Protein AF-B6IPW2-F1 (afdb_monomer_lite)

Organism: Rhodospirillum centenum (strain ATCC 51521 / SW) (NCBI:txid414684)

Structure (mmCIF, N/CA/C/O backbone):
data_AF-B6IPW2-F1
#
_entry.id   AF-B6IPW2-F1
#
loop_
_atom_site.group_PDB
_atom_site.id
_atom_site.type_symbol
_atom_site.label_atom_id
_atom_site.label_alt_id
_atom_site.label_comp_id
_atom_site.label_asym_id
_atom_site.label_entity_id
_atom_site.label_seq_id
_atom_site.pdbx_PDB_ins_code
_atom_site.Cartn_x
_atom_site.Cartn_y
_atom_site.Cartn_z
_atom_site.occupancy
_atom_site.B_iso_or_equiv
_atom_site.auth_seq_id
_atom_site.auth_comp_id
_atom_site.auth_asym_id
_atom_site.auth_atom_id
_atom_site.pdbx_PDB_model_num
ATOM 1 N N . MET A 1 1 ? 51.005 30.624 -54.542 1.00 41.66 1 MET A N 1
ATOM 2 C CA . MET A 1 1 ? 50.511 29.534 -53.667 1.00 41.66 1 MET A CA 1
ATOM 3 C C . MET A 1 1 ? 50.196 30.157 -52.314 1.00 41.66 1 MET A C 1
ATOM 5 O O . MET A 1 1 ? 51.091 30.791 -51.790 1.00 41.66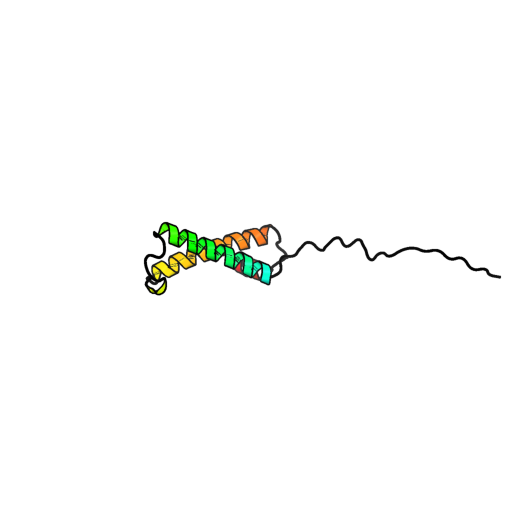 1 MET A O 1
ATOM 9 N N . ALA A 1 2 ? 49.006 30.121 -51.718 1.00 40.69 2 ALA A N 1
ATOM 10 C CA . ALA A 1 2 ? 47.746 29.440 -52.009 1.00 40.69 2 ALA A CA 1
ATOM 11 C C . ALA A 1 2 ? 46.576 30.278 -51.431 1.00 40.69 2 ALA A C 1
ATOM 13 O O . ALA A 1 2 ? 46.780 31.093 -50.533 1.00 40.69 2 ALA A O 1
ATOM 14 N N . GLN A 1 3 ? 45.382 30.108 -52.004 1.00 41.91 3 GLN A N 1
ATOM 15 C CA . GLN A 1 3 ? 44.158 30.888 -51.774 1.00 41.91 3 GLN A CA 1
ATOM 16 C C . GLN A 1 3 ? 43.242 30.254 -50.701 1.00 41.91 3 GLN A C 1
ATOM 18 O O . GLN A 1 3 ? 43.339 29.060 -50.429 1.00 41.91 3 GLN A O 1
ATOM 23 N N . ARG A 1 4 ? 42.337 31.071 -50.135 1.00 52.53 4 ARG A N 1
ATOM 24 C CA . ARG A 1 4 ? 41.212 30.717 -49.234 1.00 52.53 4 ARG A CA 1
ATOM 25 C C . ARG A 1 4 ? 40.139 29.852 -49.917 1.00 52.53 4 ARG A C 1
ATOM 27 O O . ARG A 1 4 ? 39.837 30.177 -51.055 1.00 52.53 4 ARG A O 1
ATOM 34 N N . LEU A 1 5 ? 39.471 28.956 -49.167 1.00 48.84 5 LEU A N 1
ATOM 35 C CA . LEU A 1 5 ? 38.033 28.547 -49.200 1.00 48.84 5 LEU A CA 1
ATOM 36 C C . LEU A 1 5 ? 37.774 27.755 -47.883 1.00 48.84 5 LEU A C 1
ATOM 38 O O . LEU A 1 5 ? 38.506 26.808 -47.629 1.00 48.84 5 LEU A O 1
ATOM 42 N N . THR A 1 6 ? 37.024 28.198 -46.863 1.00 51.53 6 THR A N 1
ATOM 43 C CA . THR A 1 6 ? 35.553 28.306 -46.666 1.00 51.53 6 THR A CA 1
ATOM 44 C C . THR A 1 6 ? 34.758 27.006 -46.892 1.00 51.53 6 THR A C 1
ATOM 46 O O . THR A 1 6 ? 34.785 26.471 -47.994 1.00 51.53 6 THR A O 1
ATOM 49 N N . GLY A 1 7 ? 33.990 26.577 -45.874 1.00 43.56 7 GLY A N 1
ATOM 50 C CA . GLY A 1 7 ? 32.918 25.559 -45.942 1.00 43.56 7 GLY A CA 1
ATOM 51 C C . GLY A 1 7 ? 33.064 24.472 -44.864 1.00 43.56 7 GLY A C 1
ATOM 52 O O . GLY A 1 7 ? 33.883 23.576 -45.006 1.00 43.56 7 GLY A O 1
ATOM 53 N N . GLU A 1 8 ? 32.476 24.627 -43.675 1.00 46.94 8 GLU A N 1
ATOM 54 C CA . GLU A 1 8 ? 31.133 24.123 -43.312 1.00 46.94 8 GLU A CA 1
ATOM 55 C C . GLU A 1 8 ? 30.981 22.591 -43.321 1.00 46.94 8 GLU A C 1
ATOM 57 O O . GLU A 1 8 ? 30.960 21.964 -44.377 1.00 46.94 8 GLU A O 1
ATOM 62 N N . ARG A 1 9 ? 30.804 22.026 -42.118 1.00 50.25 9 ARG A N 1
ATOM 63 C CA . ARG A 1 9 ? 29.971 20.865 -41.722 1.00 50.25 9 ARG A CA 1
ATOM 64 C C . ARG A 1 9 ? 30.432 20.504 -40.309 1.00 50.25 9 ARG A C 1
ATOM 66 O O . ARG A 1 9 ? 31.586 20.169 -40.113 1.00 50.25 9 ARG A O 1
ATOM 73 N N . GLY A 1 10 ? 29.653 20.626 -39.254 1.00 44.19 10 GLY A N 1
ATOM 74 C CA . GLY A 1 10 ? 28.217 20.477 -39.143 1.00 44.19 10 GLY A CA 1
ATOM 75 C C . GLY A 1 10 ? 28.040 19.731 -37.830 1.00 44.19 10 GLY A C 1
ATOM 76 O O . GLY A 1 10 ? 28.264 18.529 -37.784 1.00 44.19 10 GLY A O 1
ATOM 77 N N . ARG A 1 11 ? 27.795 20.505 -36.771 1.00 47.75 11 ARG A N 1
ATOM 78 C CA . ARG A 1 11 ? 27.073 20.152 -35.544 1.00 47.75 11 ARG A CA 1
ATOM 79 C C . ARG A 1 11 ? 26.572 18.698 -35.538 1.00 47.75 11 ARG A C 1
ATOM 81 O O . ARG A 1 11 ? 25.534 18.409 -36.121 1.00 47.75 11 ARG A O 1
ATOM 88 N N . ALA A 1 12 ? 27.317 17.807 -34.892 1.00 46.41 12 ALA A N 1
ATOM 89 C CA . ALA A 1 12 ? 26.875 16.446 -34.586 1.00 46.41 12 ALA A CA 1
ATOM 90 C C . ALA A 1 12 ? 26.403 16.342 -33.123 1.00 46.41 12 ALA A C 1
ATOM 92 O O . ALA A 1 12 ? 26.530 15.290 -32.509 1.00 46.41 12 ALA A O 1
ATOM 93 N N . ASP A 1 13 ? 25.885 17.446 -32.573 1.00 48.25 13 ASP A N 1
ATOM 94 C CA . ASP A 1 13 ? 25.421 17.523 -31.183 1.00 48.25 13 ASP A CA 1
ATOM 95 C C . ASP A 1 13 ? 23.898 17.346 -31.036 1.00 48.25 13 ASP A C 1
ATOM 97 O O . ASP A 1 13 ? 23.398 17.384 -29.921 1.00 48.25 13 ASP A O 1
ATOM 101 N N . ASP A 1 14 ? 23.146 17.107 -32.117 1.00 53.06 14 ASP A N 1
ATOM 102 C CA . ASP A 1 14 ? 21.675 17.191 -32.088 1.00 53.06 14 ASP A CA 1
ATOM 103 C C . ASP A 1 14 ? 20.954 15.949 -32.669 1.00 53.06 14 ASP A C 1
ATOM 105 O O . ASP A 1 14 ? 20.063 16.094 -33.501 1.00 53.06 14 ASP A O 1
ATOM 109 N N . ASP A 1 15 ? 21.299 14.721 -32.247 1.00 48.00 15 ASP A N 1
ATOM 110 C CA . ASP A 1 15 ? 20.380 13.565 -32.423 1.00 48.00 15 ASP A CA 1
ATOM 111 C C . ASP A 1 15 ? 20.404 12.534 -31.279 1.00 48.00 15 ASP A C 1
ATOM 113 O O . ASP A 1 15 ? 20.037 11.370 -31.436 1.00 48.00 15 ASP A O 1
ATOM 117 N N . ALA A 1 16 ? 20.784 12.956 -30.072 1.00 52.16 16 ALA A N 1
ATOM 118 C CA . ALA A 1 16 ? 20.288 12.264 -28.890 1.00 52.16 16 ALA A CA 1
ATOM 119 C C . ALA A 1 16 ? 18.871 12.794 -28.639 1.00 52.16 16 ALA A C 1
ATOM 121 O O . ALA A 1 16 ? 18.679 13.754 -27.891 1.00 52.16 16 ALA A O 1
ATOM 122 N N . GLY A 1 17 ? 17.874 12.193 -29.303 1.00 49.66 17 GLY A N 1
ATOM 123 C CA . GLY A 1 17 ? 16.475 12.335 -28.893 1.00 49.66 17 GLY A CA 1
ATOM 124 C C . GLY A 1 17 ? 16.368 12.181 -27.370 1.00 49.66 17 GLY A C 1
ATOM 125 O O . GLY A 1 17 ? 17.210 11.485 -26.789 1.00 49.66 17 GLY A O 1
ATOM 126 N N . PRO A 1 18 ? 15.407 12.860 -26.707 1.00 53.31 18 PRO A N 1
ATOM 127 C CA . PRO A 1 18 ? 15.378 12.948 -25.252 1.00 53.31 18 PRO A CA 1
ATOM 128 C C . PRO A 1 18 ? 15.584 11.554 -24.678 1.00 53.31 18 PRO A C 1
ATOM 130 O O . PRO A 1 18 ? 14.852 10.630 -25.050 1.00 53.31 18 PRO A O 1
ATOM 133 N N . ALA A 1 19 ? 16.632 11.408 -23.855 1.00 52.66 19 ALA A N 1
ATOM 134 C CA . ALA A 1 19 ? 16.943 10.150 -23.198 1.00 52.66 19 ALA A CA 1
ATOM 135 C C . ALA A 1 19 ? 15.627 9.564 -22.672 1.00 52.66 19 ALA A C 1
ATOM 137 O O . ALA A 1 19 ? 14.812 10.338 -22.145 1.00 52.66 19 ALA A O 1
ATOM 138 N N . PRO A 1 20 ? 15.374 8.252 -22.868 1.00 56.09 20 PRO A N 1
ATOM 139 C CA . PRO A 1 20 ? 14.157 7.634 -22.367 1.00 56.09 20 PRO A CA 1
ATOM 140 C C . PRO A 1 20 ? 14.007 8.087 -20.926 1.00 56.09 20 PRO A C 1
ATOM 142 O O . PRO A 1 20 ? 14.979 8.047 -20.176 1.00 56.09 20 PRO A O 1
ATOM 145 N N . THR A 1 21 ? 12.843 8.632 -20.580 1.00 56.47 21 THR A N 1
ATOM 146 C CA . THR A 1 21 ? 12.593 9.179 -19.251 1.00 56.47 21 THR A CA 1
ATOM 147 C C . THR A 1 21 ? 12.684 8.028 -18.252 1.00 56.47 21 THR A C 1
ATOM 149 O O . THR A 1 21 ? 11.721 7.306 -17.964 1.00 56.47 21 THR A O 1
ATOM 152 N N . THR A 1 22 ? 13.905 7.771 -17.789 1.00 64.50 22 THR A N 1
ATOM 153 C CA . THR A 1 22 ? 14.204 6.887 -16.680 1.00 64.50 22 THR A CA 1
ATOM 154 C C . THR A 1 22 ? 13.567 7.562 -15.487 1.00 64.50 22 THR A C 1
ATOM 156 O O . THR A 1 22 ? 13.985 8.632 -15.057 1.00 64.50 22 THR A O 1
ATOM 159 N N . MET A 1 23 ? 12.453 6.988 -15.049 1.00 70.44 23 MET A N 1
ATOM 160 C CA . MET A 1 23 ? 11.691 7.496 -13.927 1.00 70.44 23 MET A CA 1
ATOM 161 C C . MET A 1 23 ? 12.596 7.424 -12.704 1.00 70.44 23 MET A C 1
ATOM 163 O O . MET A 1 23 ? 13.053 6.328 -12.368 1.00 70.44 23 MET A O 1
ATOM 167 N N . THR A 1 24 ? 12.888 8.575 -12.105 1.00 80.56 24 THR A N 1
ATOM 168 C CA . THR A 1 24 ? 13.867 8.681 -11.020 1.00 80.56 24 THR A CA 1
ATOM 169 C C . THR A 1 24 ? 13.395 7.918 -9.781 1.00 80.56 24 THR A C 1
ATOM 171 O O . THR A 1 24 ? 12.219 7.554 -9.673 1.00 80.56 24 THR A O 1
ATOM 174 N N . ASP A 1 25 ? 14.296 7.666 -8.832 1.00 77.94 25 ASP A N 1
ATOM 175 C CA . ASP A 1 25 ? 13.916 7.042 -7.560 1.00 77.94 25 ASP A CA 1
ATOM 176 C C . ASP A 1 25 ? 12.892 7.893 -6.794 1.00 77.94 25 ASP A C 1
ATOM 178 O O . ASP A 1 25 ? 11.960 7.340 -6.212 1.00 77.94 25 ASP A O 1
ATOM 182 N N . ASP A 1 26 ? 12.989 9.223 -6.869 1.00 78.50 26 ASP A N 1
ATOM 183 C CA . ASP A 1 26 ? 12.015 10.141 -6.267 1.00 78.50 26 ASP A CA 1
ATOM 184 C C . ASP A 1 26 ? 10.636 10.020 -6.935 1.00 78.50 26 ASP A C 1
ATOM 186 O O . ASP A 1 26 ? 9.615 9.912 -6.248 1.00 78.50 26 ASP A O 1
ATOM 190 N N . ASP A 1 27 ? 10.591 9.952 -8.271 1.00 81.50 27 ASP A N 1
ATOM 191 C CA . ASP A 1 27 ? 9.346 9.729 -9.018 1.00 81.50 27 ASP A CA 1
ATOM 192 C C . ASP A 1 27 ? 8.728 8.364 -8.678 1.00 81.50 27 ASP A C 1
ATOM 194 O O . ASP A 1 27 ? 7.507 8.225 -8.557 1.00 81.50 27 ASP A O 1
ATOM 198 N N . TRP A 1 28 ? 9.569 7.341 -8.495 1.00 81.31 28 TRP A N 1
ATOM 199 C CA . TRP A 1 28 ? 9.152 6.012 -8.055 1.00 81.31 28 TRP A CA 1
ATOM 200 C C . TRP A 1 28 ? 8.572 6.021 -6.648 1.00 81.31 28 TRP A C 1
ATOM 202 O O . TRP A 1 28 ? 7.460 5.522 -6.461 1.00 81.31 28 TRP A O 1
ATOM 212 N N . GLN A 1 29 ? 9.257 6.641 -5.689 1.00 81.88 29 GLN A N 1
ATOM 213 C CA . GLN A 1 29 ? 8.771 6.800 -4.319 1.00 81.88 29 GLN A CA 1
ATOM 214 C C . GLN A 1 29 ? 7.426 7.534 -4.285 1.00 81.88 29 GLN A C 1
ATOM 216 O O . GLN A 1 29 ? 6.487 7.086 -3.618 1.00 81.88 29 GLN A O 1
ATOM 221 N N . ALA A 1 30 ? 7.283 8.618 -5.051 1.00 84.44 30 ALA A N 1
ATOM 222 C CA . ALA A 1 30 ? 6.029 9.359 -5.156 1.00 84.44 30 ALA A CA 1
ATOM 223 C C . ALA A 1 30 ? 4.894 8.495 -5.737 1.00 84.44 30 ALA A C 1
ATOM 225 O O . ALA A 1 30 ? 3.773 8.501 -5.213 1.00 84.44 30 ALA A O 1
ATOM 226 N N . GLN A 1 31 ? 5.185 7.717 -6.783 1.00 82.56 31 GLN A N 1
ATOM 227 C CA . GLN A 1 31 ? 4.216 6.830 -7.421 1.00 82.56 31 GLN A CA 1
ATOM 228 C C . GLN A 1 31 ? 3.755 5.711 -6.478 1.00 82.56 31 GLN A C 1
ATOM 230 O O . GLN A 1 31 ? 2.549 5.525 -6.295 1.00 82.56 31 GLN A O 1
ATOM 235 N N . VAL A 1 32 ? 4.678 4.984 -5.841 1.00 83.12 32 VAL A N 1
ATOM 236 C CA . VAL A 1 32 ? 4.302 3.891 -4.929 1.00 83.12 32 VAL A CA 1
ATOM 237 C C . VAL A 1 32 ? 3.590 4.405 -3.682 1.00 83.12 32 VAL A C 1
ATOM 239 O O . V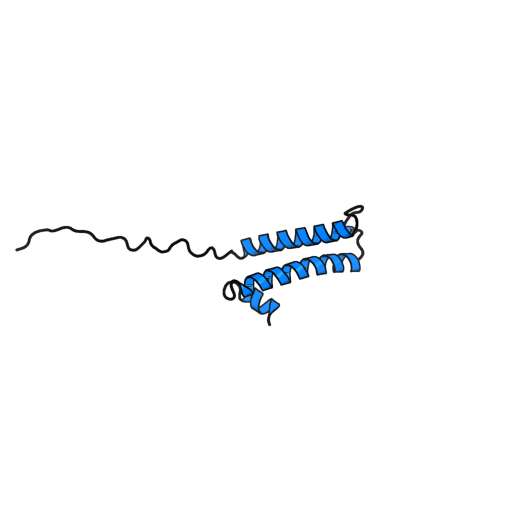AL A 1 32 ? 2.632 3.778 -3.236 1.00 83.12 32 VAL A O 1
ATOM 242 N N . THR A 1 33 ? 3.972 5.580 -3.171 1.00 84.81 33 THR A N 1
ATOM 243 C CA . THR A 1 33 ? 3.283 6.235 -2.048 1.00 84.81 33 THR A CA 1
ATOM 244 C C . THR A 1 33 ? 1.842 6.575 -2.413 1.00 84.81 33 THR A C 1
ATOM 246 O O . THR A 1 33 ? 0.918 6.297 -1.646 1.00 84.81 33 THR A O 1
ATOM 249 N N . ARG A 1 34 ? 1.618 7.134 -3.609 1.00 85.31 34 ARG A N 1
ATOM 250 C CA . ARG A 1 34 ? 0.272 7.436 -4.112 1.00 85.31 34 ARG A CA 1
ATOM 251 C C . ARG A 1 34 ? -0.582 6.175 -4.226 1.00 85.31 34 ARG A C 1
ATOM 253 O O . ARG A 1 34 ? -1.753 6.196 -3.855 1.00 85.31 34 ARG A O 1
ATOM 260 N N . GLU A 1 35 ? -0.024 5.089 -4.740 1.00 90.25 35 GLU A N 1
ATOM 261 C CA . GLU A 1 35 ? -0.756 3.834 -4.905 1.00 90.25 35 GLU A CA 1
ATOM 262 C C . GLU A 1 35 ? -1.024 3.125 -3.572 1.00 90.25 35 GLU A C 1
ATOM 264 O O . GLU A 1 35 ? -2.124 2.612 -3.370 1.00 90.25 35 GLU A O 1
ATOM 269 N N . ALA A 1 36 ? -0.083 3.172 -2.628 1.00 86.94 36 ALA A N 1
ATOM 270 C CA . ALA A 1 36 ? -0.295 2.701 -1.263 1.00 86.94 36 ALA A CA 1
ATOM 271 C C . ALA A 1 36 ? -1.413 3.493 -0.566 1.00 86.94 36 ALA A C 1
ATOM 273 O O . ALA A 1 36 ? -2.308 2.901 0.034 1.00 86.94 36 ALA A O 1
ATOM 274 N N . ALA A 1 37 ? -1.427 4.823 -0.706 1.00 88.81 37 ALA A N 1
ATOM 275 C CA . ALA A 1 37 ? -2.491 5.662 -0.159 1.00 88.81 37 ALA A CA 1
ATOM 276 C C . ALA A 1 37 ? -3.872 5.309 -0.744 1.00 88.81 37 ALA A C 1
ATOM 278 O O . ALA A 1 37 ? -4.859 5.257 -0.008 1.00 88.81 37 ALA A O 1
ATOM 279 N N . LYS A 1 38 ? -3.953 5.008 -2.050 1.00 90.00 38 LYS A N 1
ATOM 280 C CA . LYS A 1 38 ? -5.193 4.521 -2.682 1.00 90.00 38 LYS A CA 1
ATOM 281 C C . LYS A 1 38 ? -5.630 3.170 -2.119 1.00 90.00 38 LYS A C 1
ATOM 283 O O . LYS A 1 38 ? -6.806 3.010 -1.808 1.00 90.00 38 LYS A O 1
ATOM 288 N N . ALA A 1 39 ? -4.699 2.230 -1.970 1.00 91.44 39 ALA A N 1
ATOM 289 C CA . ALA A 1 39 ? -4.968 0.901 -1.424 1.00 91.44 39 ALA A CA 1
ATOM 290 C C . ALA A 1 39 ? -5.515 0.987 0.017 1.00 91.44 39 ALA A C 1
ATOM 292 O O . ALA A 1 39 ? -6.549 0.403 0.335 1.00 91.44 39 ALA A O 1
ATOM 293 N N . ILE A 1 40 ? -4.910 1.841 0.851 1.00 89.88 40 ILE A N 1
ATOM 294 C CA . ILE A 1 40 ? -5.412 2.162 2.197 1.00 89.88 40 ILE A CA 1
ATOM 295 C C . ILE A 1 40 ? -6.836 2.734 2.135 1.00 89.88 40 ILE A C 1
ATOM 297 O O . ILE A 1 40 ? -7.704 2.312 2.899 1.00 89.88 40 ILE A O 1
ATOM 301 N N . GLY A 1 41 ? -7.103 3.671 1.220 1.00 88.69 41 GLY A N 1
ATOM 302 C CA . GLY A 1 41 ? -8.440 4.234 1.018 1.00 88.69 41 GLY A CA 1
ATOM 303 C C . GLY A 1 41 ? -9.487 3.175 0.658 1.00 88.69 41 GLY A C 1
ATOM 304 O O . GLY A 1 41 ? -10.545 3.128 1.281 1.00 88.69 41 GLY A O 1
ATOM 305 N N . GLN A 1 42 ? -9.166 2.278 -0.276 1.00 90.19 42 GLN A N 1
ATOM 306 C CA . GLN A 1 42 ? -10.038 1.166 -0.677 1.00 90.19 42 GLN A CA 1
ATOM 307 C C . GLN A 1 42 ? -10.312 0.204 0.483 1.00 90.19 42 GLN A C 1
ATOM 309 O O . GLN A 1 42 ? -11.448 -0.225 0.691 1.00 90.19 42 GLN A O 1
ATOM 314 N N . TRP A 1 43 ? -9.286 -0.104 1.280 1.00 89.12 43 TRP A N 1
ATOM 315 C CA . TRP A 1 43 ? -9.450 -0.913 2.483 1.00 89.12 43 TRP A CA 1
ATOM 316 C C . TRP A 1 43 ? -10.399 -0.245 3.490 1.00 89.12 43 TRP A C 1
ATOM 318 O O . TRP A 1 43 ? -11.291 -0.897 4.037 1.00 89.12 43 TRP A O 1
ATOM 328 N N . LEU A 1 44 ? -10.264 1.071 3.691 1.00 89.69 44 LEU A N 1
ATOM 329 C CA . LEU A 1 44 ? -11.156 1.838 4.559 1.00 89.69 44 LEU A CA 1
ATOM 330 C C . LEU A 1 44 ? -12.593 1.865 4.029 1.00 89.69 44 LEU A C 1
ATOM 332 O O . LEU A 1 44 ? -13.522 1.753 4.825 1.00 89.69 44 LEU A O 1
ATOM 336 N N . GLU A 1 45 ? -12.807 1.982 2.719 1.00 89.19 45 GLU A N 1
ATOM 337 C CA . GLU A 1 45 ? -14.145 1.927 2.116 1.00 89.19 45 GLU A CA 1
ATOM 338 C C . GLU A 1 45 ? -14.845 0.592 2.391 1.00 89.19 45 GLU A C 1
ATOM 340 O O . GLU A 1 45 ? -15.987 0.597 2.852 1.00 89.19 45 GLU A O 1
ATOM 345 N N . GLY A 1 46 ? -14.144 -0.536 2.219 1.00 86.00 46 GLY A N 1
ATOM 346 C CA . GLY A 1 46 ? -14.667 -1.870 2.546 1.00 86.00 46 GLY A CA 1
ATOM 347 C C . GLY A 1 46 ? -15.040 -2.045 4.023 1.00 86.00 46 GLY A C 1
ATOM 348 O O . GLY A 1 46 ? -15.875 -2.880 4.364 1.00 86.00 46 GLY A O 1
ATOM 349 N N . ARG A 1 47 ? -14.472 -1.211 4.901 1.00 82.25 47 ARG A N 1
ATOM 350 C CA . ARG A 1 47 ? -14.746 -1.178 6.342 1.00 82.25 47 ARG A CA 1
ATOM 351 C C . ARG A 1 47 ? -15.827 -0.170 6.754 1.00 82.25 47 ARG A C 1
ATOM 353 O O . ARG A 1 47 ? -16.104 -0.011 7.939 1.00 82.25 47 ARG A O 1
ATOM 360 N N . GLY A 1 48 ? -16.436 0.535 5.803 1.00 86.12 48 GLY A N 1
ATOM 361 C CA . GLY A 1 48 ? -17.418 1.580 6.105 1.00 86.12 48 GLY A CA 1
ATOM 362 C C . GLY A 1 48 ? -16.796 2.939 6.442 1.00 86.12 48 GLY A C 1
ATOM 363 O O . GLY A 1 48 ? -17.426 3.755 7.112 1.00 86.12 48 GLY A O 1
ATOM 364 N N . ARG A 1 49 ? -15.588 3.210 5.931 1.00 84.31 49 ARG A N 1
ATOM 365 C CA . ARG A 1 49 ? -14.824 4.463 6.078 1.00 84.31 49 ARG A CA 1
ATOM 366 C C . ARG A 1 49 ? -14.366 4.718 7.524 1.00 84.31 49 ARG A C 1
ATOM 368 O O . ARG A 1 49 ? -14.505 3.886 8.420 1.00 84.31 49 ARG A O 1
ATOM 375 N N . LEU A 1 50 ? -13.773 5.890 7.750 1.00 82.62 50 LEU A N 1
ATOM 376 C CA . LEU A 1 50 ? -13.350 6.355 9.071 1.00 82.62 50 LEU A CA 1
ATOM 377 C C . LEU A 1 50 ? -14.552 6.896 9.851 1.00 82.62 50 LEU A C 1
ATOM 379 O O . LEU A 1 50 ? -14.820 8.093 9.851 1.00 82.62 50 LEU A O 1
ATOM 383 N N . HIS A 1 51 ? -15.279 6.006 10.516 1.00 81.25 51 HIS A N 1
ATOM 384 C CA . HIS A 1 51 ? -16.257 6.387 11.542 1.00 81.25 51 HIS A CA 1
ATOM 385 C C . HIS A 1 51 ? -15.574 6.761 12.872 1.00 81.25 51 HIS A C 1
ATOM 387 O O . HIS A 1 51 ? -16.183 7.391 13.732 1.00 81.25 51 HIS A O 1
ATOM 393 N N . GLN A 1 52 ? -14.302 6.385 13.023 1.00 81.94 52 GLN A N 1
ATOM 394 C CA . GLN A 1 52 ? -13.467 6.592 14.200 1.00 81.94 52 GLN A CA 1
ATOM 395 C C . GLN A 1 52 ? -12.004 6.857 13.785 1.00 81.94 52 GLN A C 1
ATOM 397 O O . GLN A 1 52 ? -11.629 6.542 12.649 1.00 81.94 52 GLN A O 1
ATOM 402 N N . PRO A 1 53 ? -11.163 7.437 14.663 1.00 84.62 53 PRO A N 1
ATOM 403 C CA . PRO A 1 53 ? -9.754 7.687 14.357 1.00 84.62 53 PRO A CA 1
ATOM 404 C C . PRO A 1 53 ? -8.986 6.405 13.998 1.00 84.62 53 PRO A C 1
ATOM 40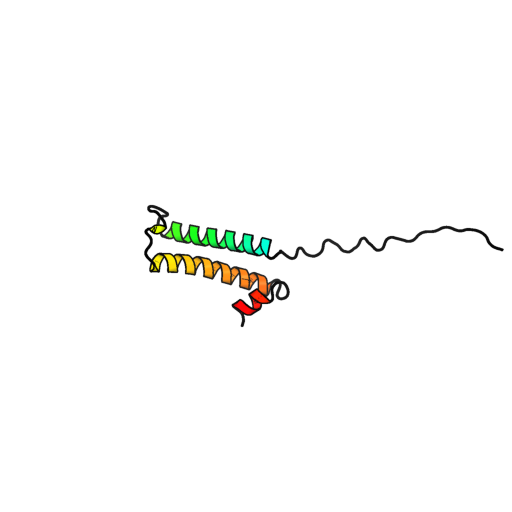6 O O . PRO A 1 53 ? -9.215 5.354 14.583 1.00 84.62 53 PRO A O 1
ATOM 409 N N . ILE A 1 54 ? -7.986 6.484 13.115 1.00 82.88 54 ILE A N 1
ATOM 410 C CA . ILE A 1 54 ? -7.132 5.317 12.792 1.00 82.88 54 ILE A CA 1
ATOM 411 C C . ILE A 1 54 ? -6.379 4.808 14.037 1.00 82.88 54 ILE A C 1
ATOM 413 O O . ILE A 1 54 ? -6.098 3.623 14.167 1.00 82.88 54 ILE A O 1
ATOM 417 N N . ALA A 1 55 ? -6.097 5.680 15.006 1.00 81.50 55 ALA A N 1
ATOM 418 C CA . ALA A 1 55 ? -5.427 5.286 16.244 1.00 81.50 55 ALA A CA 1
ATOM 419 C C . ALA A 1 55 ? -6.241 4.309 17.115 1.00 81.50 55 ALA A C 1
ATOM 421 O O . ALA A 1 55 ? -5.669 3.693 18.007 1.00 81.50 55 ALA A O 1
ATOM 422 N N . VAL A 1 56 ? -7.553 4.159 16.880 1.00 86.75 56 VAL A N 1
ATOM 423 C CA . VAL A 1 56 ? -8.382 3.203 17.633 1.00 86.75 56 VAL A CA 1
ATOM 424 C C . VAL A 1 56 ? -8.442 1.817 16.988 1.00 86.75 56 VAL A C 1
ATOM 426 O O . VAL A 1 56 ? -9.132 0.935 17.496 1.00 86.75 56 VAL A O 1
ATOM 429 N N . LEU A 1 57 ? -7.749 1.615 15.863 1.00 85.88 57 LEU A N 1
ATOM 430 C CA . LEU A 1 57 ? -7.657 0.303 15.239 1.00 85.88 57 LEU A CA 1
ATOM 431 C C . LEU A 1 57 ? -6.825 -0.640 16.103 1.00 85.88 57 LEU A C 1
ATOM 433 O O . LEU A 1 57 ? -5.801 -0.256 16.668 1.00 85.88 57 LEU A O 1
ATOM 437 N N . THR A 1 58 ? -7.257 -1.894 16.176 1.00 89.12 58 THR A N 1
ATOM 438 C CA . THR A 1 58 ? -6.462 -2.942 16.819 1.00 89.12 58 THR A CA 1
ATOM 439 C C . THR A 1 58 ? -5.226 -3.257 15.976 1.00 89.12 58 THR A C 1
ATOM 441 O O . THR A 1 58 ? -5.206 -3.019 14.766 1.00 89.12 58 THR A O 1
ATOM 444 N N . LEU A 1 59 ? -4.190 -3.830 16.595 1.00 88.12 59 LEU A N 1
ATOM 445 C CA . LEU A 1 59 ? -2.978 -4.222 15.872 1.00 88.12 59 LEU A CA 1
ATOM 446 C C . LEU A 1 59 ? -3.269 -5.133 14.655 1.00 88.12 59 LEU A C 1
ATOM 448 O O . LEU A 1 59 ? -2.788 -4.792 13.577 1.00 88.12 59 LEU A O 1
ATOM 452 N N . PRO A 1 60 ? -4.125 -6.176 14.739 1.00 88.50 60 PRO A N 1
ATOM 453 C CA . PRO A 1 60 ? -4.479 -6.986 13.567 1.00 88.50 60 PRO A CA 1
ATOM 454 C C . PRO A 1 60 ? -5.125 -6.195 12.421 1.00 88.50 60 PRO A C 1
ATOM 456 O O . PRO A 1 60 ? -4.942 -6.508 11.247 1.00 88.50 60 PRO A O 1
ATOM 459 N N . GLU A 1 61 ? -5.888 -5.149 12.734 1.00 87.25 61 GLU A N 1
ATOM 460 C CA . GLU A 1 61 ? -6.521 -4.306 11.716 1.00 87.25 61 GLU A CA 1
ATOM 461 C C . GLU A 1 61 ? -5.508 -3.372 11.048 1.00 87.25 61 GLU A C 1
ATOM 463 O O . GLU A 1 61 ? -5.585 -3.142 9.840 1.00 87.25 61 GLU A O 1
ATOM 468 N 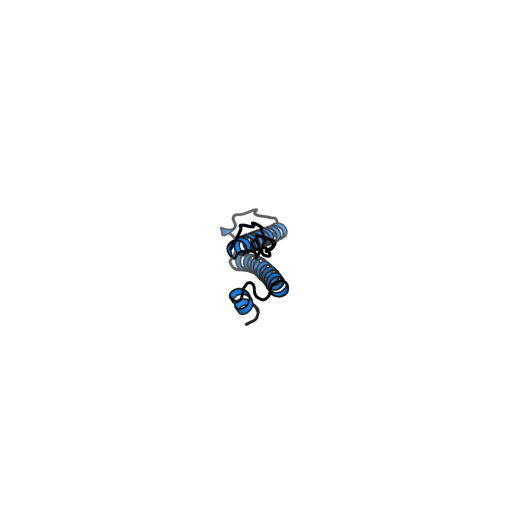N . LEU A 1 62 ? -4.537 -2.867 11.815 1.00 89.19 62 LEU A N 1
ATOM 469 C CA . LEU A 1 62 ? -3.404 -2.113 11.281 1.00 89.19 62 LEU A CA 1
ATOM 470 C C . LEU A 1 62 ? -2.519 -2.999 10.395 1.00 89.19 62 LEU A C 1
ATOM 472 O O . LEU A 1 62 ? -2.115 -2.568 9.316 1.00 89.19 62 LEU A O 1
ATOM 476 N N . GLU A 1 63 ? -2.273 -4.244 10.805 1.00 89.25 63 GLU A N 1
ATOM 477 C CA . GLU A 1 63 ? -1.533 -5.235 10.018 1.00 89.25 63 GLU A CA 1
ATOM 478 C C . GLU A 1 63 ? -2.256 -5.577 8.713 1.00 89.25 63 GLU A C 1
ATOM 480 O O . GLU A 1 63 ? -1.623 -5.612 7.660 1.00 89.25 63 GLU A O 1
ATOM 485 N N . ALA A 1 64 ? -3.580 -5.754 8.736 1.00 88.31 64 ALA A N 1
ATOM 486 C CA . ALA A 1 64 ? -4.365 -6.001 7.526 1.00 88.31 64 ALA A CA 1
ATOM 487 C C . ALA A 1 64 ? -4.306 -4.821 6.537 1.00 88.31 64 ALA A C 1
ATOM 489 O O . ALA A 1 64 ? -4.160 -5.024 5.328 1.00 88.31 64 ALA A O 1
ATOM 490 N N . MET A 1 65 ? -4.374 -3.585 7.041 1.00 91.31 65 MET A N 1
ATOM 491 C CA . MET A 1 65 ? -4.204 -2.377 6.229 1.00 91.31 65 MET A CA 1
ATOM 492 C C . MET A 1 65 ? -2.787 -2.292 5.638 1.00 91.31 65 MET A C 1
ATOM 494 O O . MET A 1 65 ? -2.628 -2.019 4.446 1.00 91.31 65 MET A O 1
ATOM 498 N N . ALA A 1 66 ? -1.758 -2.570 6.445 1.00 90.19 66 ALA A N 1
ATOM 499 C CA . ALA A 1 66 ? -0.369 -2.589 5.994 1.00 90.19 66 ALA A CA 1
ATOM 500 C C . ALA A 1 66 ? -0.132 -3.674 4.933 1.00 90.19 66 ALA A C 1
ATOM 502 O O . ALA A 1 66 ? 0.478 -3.397 3.903 1.00 90.19 66 ALA A O 1
ATOM 503 N N . ALA A 1 67 ? -0.669 -4.880 5.131 1.00 88.81 67 ALA A N 1
ATOM 504 C CA . ALA A 1 67 ? -0.576 -5.978 4.175 1.00 88.81 67 ALA A CA 1
ATOM 505 C C . ALA A 1 67 ? -1.195 -5.606 2.819 1.00 88.81 67 ALA A C 1
ATOM 507 O O . ALA A 1 67 ? -0.609 -5.894 1.776 1.00 88.81 67 ALA A O 1
ATOM 508 N N . ASN A 1 68 ? -2.338 -4.912 2.820 1.00 90.50 68 ASN A N 1
ATOM 509 C CA . ASN A 1 68 ? -2.971 -4.427 1.595 1.00 90.50 68 ASN A CA 1
ATOM 510 C C . ASN A 1 68 ? -2.084 -3.410 0.847 1.00 90.50 68 ASN A C 1
ATOM 512 O O . ASN A 1 68 ? -1.875 -3.537 -0.362 1.00 90.50 68 ASN A O 1
ATOM 516 N N . ALA A 1 69 ? -1.494 -2.453 1.569 1.00 91.06 69 ALA A N 1
ATOM 517 C CA . ALA A 1 69 ? -0.582 -1.467 0.991 1.00 91.06 69 ALA A CA 1
ATOM 518 C C . ALA A 1 69 ? 0.716 -2.102 0.452 1.00 91.06 69 ALA A C 1
ATOM 520 O O . ALA A 1 69 ? 1.144 -1.790 -0.661 1.00 91.06 69 ALA A O 1
ATOM 521 N N . ILE A 1 70 ? 1.317 -3.031 1.204 1.00 88.12 70 ILE A N 1
ATOM 522 C CA . ILE A 1 70 ? 2.530 -3.758 0.800 1.00 88.12 70 ILE A CA 1
ATOM 523 C C . ILE A 1 70 ? 2.257 -4.616 -0.437 1.00 88.12 70 ILE A C 1
ATOM 525 O O . ILE A 1 70 ? 3.052 -4.599 -1.373 1.00 88.12 70 ILE A O 1
ATOM 529 N N . ALA A 1 71 ? 1.122 -5.321 -0.495 1.00 87.50 71 ALA A N 1
ATOM 530 C CA . ALA A 1 71 ? 0.750 -6.100 -1.673 1.00 87.50 71 ALA A CA 1
ATOM 531 C C . ALA A 1 71 ? 0.675 -5.217 -2.929 1.00 87.50 71 ALA A C 1
ATOM 533 O O . ALA A 1 71 ? 1.190 -5.595 -3.984 1.00 87.50 71 ALA A O 1
ATOM 534 N N . ARG A 1 72 ? 0.109 -4.004 -2.815 1.00 91.38 72 ARG A N 1
ATOM 535 C CA . ARG A 1 72 ? 0.087 -3.044 -3.928 1.00 91.38 72 ARG A CA 1
ATOM 536 C C . ARG A 1 72 ? 1.495 -2.609 -4.339 1.00 91.38 72 ARG A C 1
ATOM 538 O O . ARG A 1 72 ? 1.771 -2.557 -5.537 1.00 91.38 72 ARG A O 1
ATOM 545 N N . PHE A 1 73 ? 2.377 -2.341 -3.376 1.00 89.56 73 PHE A N 1
ATOM 546 C CA . PHE A 1 73 ? 3.783 -2.032 -3.645 1.00 89.56 73 PHE A CA 1
ATOM 547 C C . PHE A 1 73 ? 4.489 -3.166 -4.402 1.00 89.56 73 PHE A C 1
ATOM 549 O O . PHE A 1 73 ? 5.098 -2.908 -5.436 1.00 89.56 73 PHE A O 1
ATOM 556 N N . VAL A 1 74 ? 4.367 -4.417 -3.940 1.00 88.38 74 VAL A N 1
ATOM 557 C CA . VAL A 1 74 ? 5.022 -5.584 -4.561 1.00 88.38 74 VAL A CA 1
ATOM 558 C C . VAL A 1 74 ? 4.583 -5.765 -6.011 1.00 88.38 74 VAL A C 1
ATOM 560 O O . VAL A 1 74 ? 5.425 -6.015 -6.872 1.00 88.38 74 VAL A O 1
ATOM 563 N N . VAL A 1 75 ? 3.287 -5.604 -6.300 1.00 90.50 75 VAL A N 1
ATOM 564 C CA . VAL A 1 75 ? 2.761 -5.683 -7.672 1.00 90.50 75 VAL A CA 1
ATOM 565 C C . VAL A 1 75 ? 3.396 -4.616 -8.555 1.00 90.50 75 VAL A C 1
ATOM 567 O O . VAL A 1 75 ? 3.966 -4.950 -9.588 1.00 90.50 75 VAL A O 1
ATOM 570 N N . LEU A 1 76 ? 3.361 -3.352 -8.132 1.00 88.50 76 LEU A N 1
ATOM 571 C CA . LEU A 1 76 ? 3.935 -2.254 -8.913 1.00 88.50 76 LEU A CA 1
ATOM 572 C C . LEU A 1 76 ? 5.432 -2.445 -9.136 1.00 88.50 76 LEU A C 1
ATOM 574 O O . LEU A 1 76 ? 5.939 -2.215 -10.231 1.00 88.50 76 LEU A O 1
ATOM 578 N N . ALA A 1 77 ? 6.154 -2.845 -8.093 1.00 86.81 77 ALA A N 1
ATOM 579 C CA . ALA A 1 77 ? 7.587 -3.067 -8.170 1.00 86.81 77 ALA A CA 1
ATOM 580 C C . ALA A 1 77 ? 7.927 -4.214 -9.129 1.00 86.81 77 ALA A C 1
ATOM 582 O O . ALA A 1 77 ? 8.851 -4.097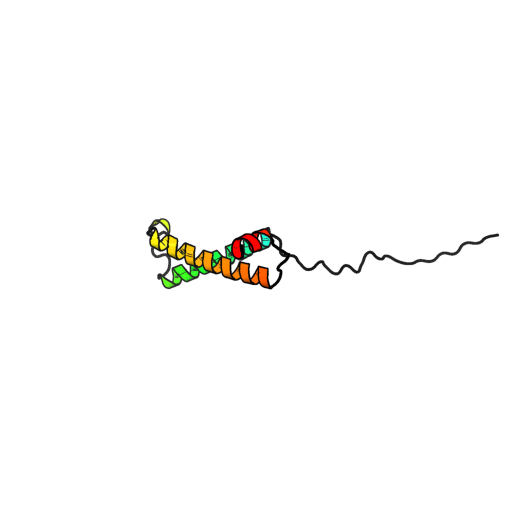 -9.929 1.00 86.81 77 ALA A O 1
ATOM 583 N N . SER A 1 78 ? 7.126 -5.280 -9.112 1.00 87.44 78 SER A N 1
ATOM 584 C CA . SER A 1 78 ? 7.248 -6.405 -10.042 1.00 87.44 78 SER A CA 1
ATOM 585 C C . SER A 1 78 ? 6.944 -5.990 -11.488 1.00 87.44 78 SER A C 1
ATOM 587 O O . SER A 1 78 ? 7.665 -6.390 -12.401 1.00 87.44 78 SER A O 1
ATOM 589 N N . GLU A 1 79 ? 5.919 -5.157 -11.713 1.00 88.69 79 GLU A N 1
ATOM 590 C CA . GLU A 1 79 ? 5.619 -4.561 -13.026 1.00 88.69 79 GLU A CA 1
ATOM 591 C C . GLU A 1 79 ? 6.794 -3.714 -13.528 1.00 88.69 79 GLU A C 1
ATOM 593 O O . GLU A 1 79 ? 7.228 -3.887 -14.665 1.00 88.69 79 GLU A O 1
ATOM 598 N N . ARG A 1 80 ? 7.385 -2.879 -12.664 1.00 84.38 80 ARG A N 1
ATOM 599 C CA . ARG A 1 80 ? 8.565 -2.079 -13.013 1.00 84.38 80 ARG A CA 1
ATOM 600 C C . ARG A 1 80 ? 9.764 -2.947 -13.391 1.00 84.38 80 ARG A C 1
ATOM 602 O O . ARG A 1 80 ? 10.397 -2.658 -14.399 1.00 84.38 80 ARG A O 1
ATOM 609 N N . ILE A 1 81 ? 10.077 -3.986 -12.614 1.00 86.56 81 ILE A N 1
ATOM 610 C CA . ILE A 1 81 ? 11.202 -4.891 -12.909 1.00 86.56 81 ILE A CA 1
ATOM 611 C C . ILE A 1 81 ? 10.986 -5.600 -14.248 1.00 86.56 81 ILE A C 1
ATOM 613 O O . ILE A 1 81 ? 11.917 -5.710 -15.041 1.00 86.56 81 ILE A O 1
ATOM 617 N N . ARG A 1 82 ? 9.760 -6.059 -14.526 1.00 83.88 82 ARG A N 1
ATOM 618 C CA . ARG A 1 82 ? 9.420 -6.675 -15.815 1.00 83.88 82 ARG A CA 1
ATOM 619 C C . ARG A 1 82 ? 9.640 -5.708 -16.977 1.00 83.88 82 ARG A C 1
ATOM 621 O O . ARG A 1 82 ? 10.183 -6.112 -18.001 1.00 83.88 82 ARG A O 1
ATOM 628 N N . ASP A 1 83 ? 9.200 -4.463 -16.826 1.00 84.94 83 ASP A N 1
ATOM 629 C CA . ASP A 1 83 ? 9.214 -3.486 -17.913 1.00 84.94 83 ASP A CA 1
ATOM 630 C C . ASP A 1 83 ? 10.607 -2.850 -18.098 1.00 84.94 83 ASP A C 1
ATOM 632 O O . ASP A 1 83 ? 10.964 -2.461 -19.212 1.00 84.94 83 ASP A O 1
ATOM 636 N N . ARG A 1 84 ? 11.401 -2.744 -17.020 1.00 81.88 84 ARG A N 1
ATOM 637 C CA . ARG A 1 84 ? 12.752 -2.153 -16.992 1.00 81.88 84 ARG A CA 1
ATOM 638 C C . ARG A 1 84 ? 13.660 -2.864 -15.968 1.00 81.88 84 ARG A C 1
ATOM 640 O O . ARG A 1 84 ? 13.884 -2.338 -14.875 1.00 81.88 84 ARG A O 1
ATOM 647 N N . PRO A 1 85 ? 14.214 -4.042 -16.302 1.00 74.00 85 PRO A N 1
ATOM 648 C CA . PRO A 1 85 ? 14.958 -4.871 -15.347 1.00 74.00 85 PRO A CA 1
ATOM 649 C C . PRO A 1 85 ? 16.268 -4.240 -14.845 1.00 74.00 85 PRO A C 1
ATOM 651 O O . PRO A 1 85 ? 16.701 -4.540 -13.732 1.00 74.00 85 PRO A O 1
ATOM 654 N N . ASP A 1 86 ? 16.877 -3.344 -15.628 1.00 78.56 86 ASP A N 1
ATOM 655 C CA . ASP A 1 86 ? 18.163 -2.709 -15.305 1.00 78.56 86 ASP A CA 1
ATOM 656 C C . ASP A 1 86 ? 18.039 -1.406 -14.491 1.00 78.56 86 ASP A C 1
ATOM 658 O O . ASP A 1 86 ? 19.031 -0.945 -13.924 1.00 78.56 86 ASP A O 1
ATOM 662 N N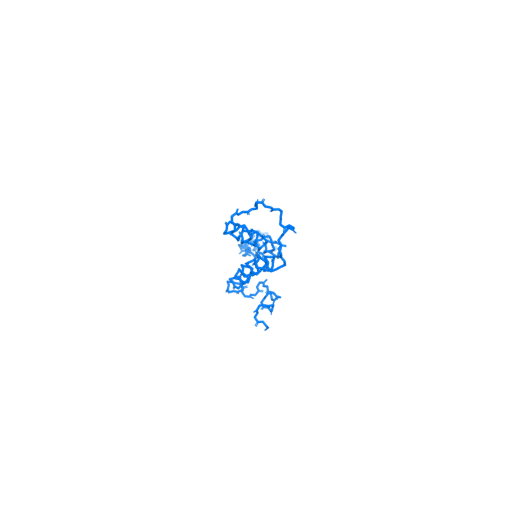 . ASP A 1 87 ? 16.835 -0.829 -14.392 1.00 73.88 87 ASP A N 1
ATOM 663 C CA . ASP A 1 87 ? 16.609 0.510 -13.821 1.00 73.88 87 ASP A CA 1
ATOM 664 C C . ASP A 1 87 ? 16.669 0.542 -12.284 1.00 73.88 87 ASP A C 1
ATOM 666 O O . ASP A 1 87 ? 16.776 1.622 -11.706 1.00 73.88 87 ASP A O 1
ATOM 670 N N . ASN A 1 88 ? 16.552 -0.599 -11.592 1.00 70.44 88 ASN A N 1
ATOM 671 C CA . ASN A 1 88 ? 16.592 -0.619 -10.126 1.00 70.44 88 ASN A CA 1
ATOM 672 C C . ASN A 1 88 ? 17.076 -1.964 -9.557 1.00 70.44 88 ASN A C 1
ATOM 674 O O . ASN A 1 88 ? 16.289 -2.841 -9.199 1.00 70.44 88 ASN A O 1
ATOM 678 N N . ARG A 1 89 ? 18.402 -2.124 -9.463 1.00 75.19 89 ARG A N 1
ATOM 679 C CA . ARG A 1 89 ? 19.036 -3.368 -8.986 1.00 75.19 89 ARG A CA 1
ATOM 680 C C . ARG A 1 89 ? 18.703 -3.705 -7.533 1.00 75.19 89 ARG A C 1
ATOM 682 O O . ARG A 1 89 ? 18.559 -4.885 -7.219 1.00 75.19 89 ARG A O 1
ATOM 689 N N . ASP A 1 90 ? 18.558 -2.703 -6.670 1.00 75.25 90 ASP A N 1
ATOM 690 C CA . ASP A 1 90 ? 18.243 -2.914 -5.254 1.00 75.25 90 ASP A CA 1
ATOM 691 C C . ASP A 1 90 ? 16.810 -3.426 -5.071 1.00 75.25 90 ASP A C 1
ATOM 693 O O . ASP A 1 90 ? 16.581 -4.364 -4.307 1.00 75.25 90 ASP A O 1
ATOM 697 N N . LEU A 1 91 ? 15.851 -2.882 -5.827 1.00 74.56 91 LEU A N 1
ATOM 698 C CA . LEU A 1 91 ? 14.466 -3.354 -5.844 1.00 74.56 91 LEU A CA 1
ATOM 699 C C . LEU A 1 91 ? 14.354 -4.768 -6.428 1.00 74.56 91 LEU A C 1
ATOM 701 O O . LEU A 1 91 ? 13.653 -5.609 -5.865 1.00 74.56 91 LEU A O 1
ATOM 705 N N . THR A 1 92 ? 15.077 -5.047 -7.518 1.00 75.00 92 THR A N 1
ATOM 706 C CA . THR A 1 92 ? 15.165 -6.392 -8.105 1.00 75.00 92 THR A CA 1
ATOM 707 C C . THR A 1 92 ? 15.694 -7.395 -7.085 1.00 75.00 92 THR A C 1
ATOM 709 O O . THR A 1 92 ? 15.092 -8.450 -6.896 1.00 75.00 92 THR A O 1
ATOM 712 N N . ARG A 1 93 ? 16.763 -7.047 -6.363 1.00 78.44 93 ARG A N 1
ATOM 713 C CA . ARG A 1 93 ? 17.332 -7.891 -5.307 1.00 78.44 93 ARG A CA 1
ATOM 714 C C . ARG A 1 93 ? 16.368 -8.095 -4.136 1.00 78.44 93 ARG A C 1
ATOM 716 O O . ARG A 1 93 ? 16.225 -9.212 -3.656 1.00 78.44 93 ARG A O 1
ATOM 723 N N . LEU A 1 94 ? 15.681 -7.041 -3.689 1.00 78.62 94 LEU A N 1
ATOM 724 C CA . LEU A 1 94 ? 14.717 -7.117 -2.586 1.00 78.62 94 LEU A CA 1
ATOM 725 C C . LEU A 1 94 ? 13.569 -8.098 -2.876 1.00 78.62 94 LEU A C 1
ATOM 727 O O . LEU A 1 94 ? 13.102 -8.773 -1.962 1.00 78.62 94 LEU A O 1
ATOM 731 N N . LEU A 1 95 ? 13.098 -8.152 -4.125 1.00 79.56 95 LEU A N 1
ATOM 732 C CA . LEU A 1 95 ? 11.905 -8.917 -4.497 1.00 79.56 95 LEU A CA 1
ATOM 733 C C . LEU A 1 95 ? 12.198 -10.289 -5.105 1.00 79.56 95 LEU A C 1
ATOM 735 O O . LEU A 1 95 ? 11.363 -11.182 -4.972 1.00 79.56 95 LEU A O 1
ATOM 739 N N . LEU A 1 96 ? 13.340 -10.461 -5.776 1.00 79.44 96 LEU A N 1
ATOM 740 C CA . LEU A 1 96 ? 13.678 -11.696 -6.493 1.00 79.44 96 LEU A CA 1
ATOM 741 C C . LEU A 1 96 ? 14.807 -12.513 -5.842 1.00 79.44 96 LEU A C 1
ATOM 743 O O . LEU A 1 96 ? 14.935 -13.688 -6.185 1.00 79.44 96 LEU A O 1
ATOM 747 N N . GLY A 1 97 ? 15.554 -11.941 -4.886 1.00 67.56 97 GLY A N 1
ATOM 748 C CA . GLY A 1 97 ? 16.641 -12.612 -4.155 1.00 67.56 97 GLY A CA 1
ATOM 749 C C . GLY A 1 97 ? 18.013 -12.441 -4.790 1.00 67.56 97 GLY A C 1
ATOM 750 O O . GLY A 1 97 ? 18.299 -13.157 -5.772 1.00 67.56 97 GLY A O 1
#

Radius of gyration: 25.32 Å; chains: 1; bounding box: 68×44×71 Å

Foldseek 3Di:
DDDDDDDDDDDPPPPPDPDPPLQDPVNVVVVLVVQLVVQLVVLQVVVVHPPDDPVPDDPVSVVVSVVSSVVSSLVVLVVCCVVPVPSDPPSCVVNVD

pLDDT: mean 76.43, std 15.59, range [40.69, 91.44]

Sequence (97 aa):
MAQRLTGERGRADDDAGPAPTTMTDDDWQAQVTREAAKAIGQWLEGRGRLHQPIAVLTLPELEAMAANAIARFVVLASERIRDRPDDNRDLTRLLLG

Secondary structure (DSSP, 8-state):
-------------S---S------HHHHHHHHHHHHHHHHHHHHHHTTS-SS-GGGS-HHHHHHHHHHHHHHHHHHHHHHHHH-TTS-HHHHHHHH-